Protein AF-A0A060YX80-F1 (afdb_monomer)

Solvent-accessible surface area (backbone atoms only — not comparable to full-atom values): 5925 Å² total; per-residue (Å²): 104,48,78,56,80,53,52,68,58,25,61,68,30,73,53,66,63,53,61,76,79,24,61,70,70,39,85,64,80,83,76,53,97,92,58,60,67,60,61,53,44,52,53,50,57,49,49,47,47,74,74,65,50,50,71,67,56,51,53,47,50,50,36,52,54,28,51,56,42,53,58,50,59,68,47,69,38,73,39,92,96,51,98,48,74,40,72,61,70,56,98,84,67,70,82,127

Mean predicted aligned error: 4.7 Å

Structure (mmCIF, N/CA/C/O backbone):
data_AF-A0A060YX80-F1
#
_entry.id   AF-A0A060YX80-F1
#
loop_
_atom_site.group_PDB
_atom_site.id
_atom_site.type_symbol
_atom_site.label_atom_id
_atom_site.label_alt_id
_atom_site.label_comp_id
_atom_site.label_asym_id
_atom_site.label_entity_id
_atom_site.label_seq_id
_atom_site.pdbx_PDB_ins_code
_atom_site.Cartn_x
_atom_site.Cartn_y
_atom_site.Cartn_z
_atom_site.occupancy
_atom_site.B_iso_or_equiv
_atom_site.auth_seq_id
_atom_site.auth_comp_id
_atom_site.auth_asym_id
_atom_site.auth_atom_id
_atom_site.pdbx_PDB_model_num
ATOM 1 N N . MET A 1 1 ? 4.020 3.191 -4.228 1.00 93.50 1 MET A N 1
ATOM 2 C CA . MET A 1 1 ? 2.691 2.525 -4.233 1.00 93.50 1 MET A CA 1
ATOM 3 C C . MET A 1 1 ? 1.539 3.526 -4.224 1.00 93.50 1 MET A C 1
ATOM 5 O O . MET A 1 1 ? 0.719 3.457 -5.123 1.00 93.50 1 MET A O 1
ATOM 9 N N . MET A 1 2 ? 1.473 4.473 -3.277 1.00 95.25 2 MET A N 1
ATOM 10 C CA . MET A 1 2 ? 0.365 5.449 -3.169 1.00 95.25 2 MET A CA 1
ATOM 11 C C . MET A 1 2 ? 0.406 6.594 -4.197 1.00 95.25 2 MET A C 1
ATOM 13 O O . MET A 1 2 ? -0.415 7.498 -4.148 1.00 95.25 2 MET A O 1
ATOM 17 N N . THR A 1 3 ? 1.350 6.588 -5.138 1.00 94.50 3 THR A N 1
ATOM 18 C CA . THR A 1 3 ? 1.520 7.694 -6.090 1.00 94.50 3 THR A CA 1
ATOM 19 C C . THR A 1 3 ? 0.441 7.747 -7.174 1.00 94.50 3 THR A C 1
ATOM 21 O O . THR A 1 3 ? 0.311 8.754 -7.862 1.00 94.50 3 THR A O 1
ATOM 24 N N . GLY A 1 4 ? -0.312 6.657 -7.364 1.00 94.69 4 GLY A N 1
ATOM 25 C CA . GLY A 1 4 ? -1.287 6.518 -8.451 1.00 94.69 4 GLY A CA 1
ATOM 26 C C . GLY A 1 4 ? -0.671 6.257 -9.832 1.00 94.69 4 GLY A C 1
ATOM 27 O O . GLY A 1 4 ? -1.414 6.074 -10.789 1.00 94.69 4 GLY A O 1
ATOM 28 N N . HIS A 1 5 ? 0.661 6.201 -9.944 1.00 97.06 5 HIS A N 1
ATOM 29 C CA . HIS A 1 5 ? 1.381 5.994 -11.212 1.00 97.06 5 HIS A CA 1
ATOM 30 C C . HIS A 1 5 ? 1.153 4.616 -11.839 1.00 97.06 5 HIS A C 1
ATOM 32 O O . HIS A 1 5 ? 1.062 4.497 -13.056 1.00 97.06 5 HIS A O 1
ATOM 38 N N . LYS A 1 6 ? 0.992 3.594 -10.993 1.00 96.69 6 LYS A N 1
ATOM 39 C CA . LYS A 1 6 ? 0.540 2.246 -11.360 1.00 96.69 6 LYS A CA 1
ATOM 40 C C . LYS A 1 6 ? -0.821 1.983 -10.697 1.00 96.69 6 LYS A C 1
ATOM 42 O O . LYS A 1 6 ? -0.847 1.463 -9.574 1.00 96.69 6 LYS A O 1
ATOM 47 N N . PRO A 1 7 ? -1.947 2.414 -11.306 1.00 96.94 7 PRO A N 1
ATOM 48 C CA . PRO A 1 7 ? -3.280 2.309 -10.705 1.00 96.94 7 PRO A CA 1
ATOM 49 C C . PRO A 1 7 ? -3.658 0.881 -10.302 1.00 96.94 7 PRO A C 1
ATOM 51 O O . PRO A 1 7 ? -4.319 0.677 -9.289 1.00 96.94 7 PRO A O 1
ATOM 54 N N . GLU A 1 8 ? -3.179 -0.113 -11.043 1.00 96.31 8 GLU A N 1
ATOM 55 C CA . GLU A 1 8 ? -3.402 -1.529 -10.773 1.00 96.31 8 GLU A CA 1
ATOM 56 C C . GLU A 1 8 ? -2.831 -1.973 -9.419 1.00 96.31 8 GLU A C 1
ATOM 58 O O . GLU A 1 8 ? -3.409 -2.836 -8.767 1.00 96.31 8 GLU A O 1
ATOM 63 N N . ILE A 1 9 ? -1.733 -1.365 -8.949 1.00 97.12 9 ILE A N 1
ATOM 64 C CA . ILE A 1 9 ? -1.161 -1.657 -7.625 1.00 97.12 9 ILE A CA 1
ATOM 65 C C . ILE A 1 9 ? -2.024 -1.042 -6.522 1.00 97.12 9 ILE A C 1
ATOM 67 O O . ILE A 1 9 ? -2.211 -1.656 -5.471 1.00 97.12 9 ILE A O 1
ATOM 71 N N . VAL A 1 10 ? -2.550 0.163 -6.760 1.00 97.12 10 VAL A N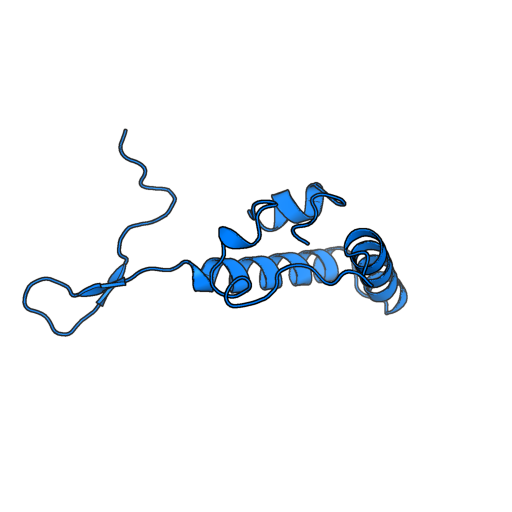 1
ATOM 72 C CA . VAL A 1 10 ? -3.451 0.859 -5.831 1.00 97.12 10 VAL A CA 1
ATOM 73 C C . VAL A 1 10 ? -4.732 0.044 -5.643 1.00 97.12 10 VAL A C 1
ATOM 75 O O . VAL A 1 10 ? -5.120 -0.232 -4.508 1.00 97.12 10 VAL A O 1
ATOM 78 N N . GLU A 1 11 ? -5.325 -0.421 -6.746 1.00 96.50 11 GLU A N 1
ATOM 79 C CA . GLU A 1 11 ? -6.512 -1.281 -6.740 1.00 96.50 11 GLU A CA 1
ATOM 80 C C . GLU A 1 11 ? -6.234 -2.637 -6.076 1.00 96.50 11 GLU A C 1
ATOM 82 O O . GLU A 1 11 ? -6.974 -3.055 -5.188 1.00 96.50 11 GLU A O 1
ATOM 87 N N . LEU A 1 12 ? -5.130 -3.304 -6.432 1.00 96.94 12 LEU A N 1
ATOM 88 C CA . LEU A 1 12 ? -4.749 -4.600 -5.863 1.00 96.94 12 LEU A CA 1
ATOM 89 C C . LEU A 1 12 ? -4.576 -4.559 -4.339 1.00 96.94 12 LEU A C 1
ATOM 91 O O . LEU A 1 12 ? -4.918 -5.522 -3.651 1.00 96.94 12 LEU A O 1
ATOM 95 N N . ALA A 1 13 ? -3.993 -3.474 -3.827 1.00 96.50 13 ALA A N 1
ATOM 96 C CA . ALA A 1 13 ? -3.713 -3.285 -2.408 1.00 96.50 13 ALA A CA 1
ATOM 97 C C . ALA A 1 13 ? -4.887 -2.655 -1.637 1.00 96.50 13 ALA A C 1
ATOM 99 O O . ALA A 1 13 ? -4.800 -2.527 -0.415 1.00 96.50 13 ALA A O 1
ATOM 100 N N . LEU A 1 14 ? -5.973 -2.274 -2.325 1.00 96.25 14 LEU A N 1
ATOM 101 C CA . LEU A 1 14 ? -7.132 -1.579 -1.756 1.00 96.25 14 LEU A CA 1
ATOM 102 C C . LEU A 1 14 ? -6.744 -0.299 -0.996 1.00 96.25 14 LEU A C 1
ATOM 104 O O . LEU A 1 14 ? -7.328 0.011 0.037 1.00 96.25 14 LEU A O 1
ATOM 108 N N . ILE A 1 15 ? -5.722 0.417 -1.465 1.00 96.00 15 ILE A N 1
ATOM 109 C CA . ILE A 1 15 ? -5.245 1.658 -0.835 1.00 96.00 15 ILE A CA 1
ATOM 110 C C . ILE A 1 15 ? -5.767 2.886 -1.586 1.00 96.00 15 ILE A C 1
ATOM 112 O O . ILE A 1 15 ? -6.179 2.796 -2.740 1.00 96.00 15 ILE A O 1
ATOM 116 N N . THR A 1 16 ? -5.721 4.053 -0.948 1.00 96.50 16 THR A N 1
ATOM 117 C CA . THR A 1 16 ? -5.931 5.342 -1.621 1.00 96.50 16 THR A CA 1
ATOM 118 C C . THR A 1 16 ? -4.589 5.918 -2.087 1.00 96.50 16 THR A C 1
ATOM 120 O O . THR A 1 16 ? -3.515 5.399 -1.770 1.00 96.50 16 THR A O 1
ATOM 123 N N . THR A 1 17 ? -4.632 7.016 -2.843 1.00 96.31 17 THR A N 1
ATOM 124 C CA . THR A 1 17 ? -3.427 7.766 -3.230 1.00 96.31 17 THR A CA 1
ATOM 125 C C . THR A 1 17 ? -3.043 8.852 -2.223 1.00 96.31 17 THR A C 1
ATOM 127 O O . THR A 1 17 ? -2.084 9.587 -2.446 1.00 96.31 17 THR A O 1
ATOM 130 N N . ASN A 1 18 ? -3.794 8.999 -1.127 1.00 95.88 18 ASN A N 1
ATOM 131 C CA . ASN A 1 18 ? -3.485 9.961 -0.079 1.00 95.88 18 ASN A CA 1
ATOM 132 C C . ASN A 1 18 ? -2.794 9.244 1.094 1.00 95.88 18 ASN A C 1
ATOM 134 O O . ASN A 1 18 ? -3.460 8.536 1.848 1.00 95.88 18 ASN A O 1
ATOM 138 N N . PRO A 1 19 ? -1.482 9.445 1.315 1.00 94.44 19 PRO A N 1
ATOM 139 C CA . PRO A 1 19 ? -0.767 8.757 2.388 1.00 94.44 19 PRO A CA 1
ATOM 140 C C . PRO A 1 19 ? -1.287 9.106 3.788 1.00 94.44 19 PRO A C 1
ATOM 142 O O . PRO A 1 19 ? -1.113 8.310 4.704 1.00 94.44 19 PRO A O 1
ATOM 145 N N . TYR A 1 20 ? -1.954 10.253 3.969 1.00 95.38 20 TYR A N 1
ATOM 146 C CA . TYR A 1 20 ? -2.556 10.634 5.253 1.00 95.38 20 TYR A CA 1
ATOM 147 C C . TYR A 1 20 ? -3.767 9.789 5.659 1.00 95.38 20 TYR A C 1
ATOM 149 O O . TYR A 1 20 ? -4.156 9.830 6.825 1.00 95.38 20 TYR A O 1
ATOM 157 N N . ASP A 1 21 ? -4.328 8.998 4.744 1.00 95.25 21 ASP A N 1
ATOM 158 C CA . ASP A 1 21 ? -5.381 8.034 5.074 1.00 95.25 21 ASP A CA 1
ATOM 159 C C . ASP A 1 21 ? -4.824 6.833 5.868 1.00 95.25 21 ASP A C 1
ATOM 161 O O . ASP A 1 21 ? -5.591 6.016 6.379 1.00 95.25 21 ASP A O 1
ATOM 165 N N . PHE A 1 22 ? -3.493 6.738 6.007 1.00 95.88 22 PHE A N 1
ATOM 166 C CA . PHE A 1 22 ? -2.791 5.616 6.622 1.00 95.88 22 PHE A CA 1
ATOM 167 C C . PHE A 1 22 ? -1.762 6.077 7.676 1.00 95.88 22 PHE A C 1
ATOM 169 O O . PHE A 1 22 ? -0.601 6.357 7.349 1.00 95.88 22 PHE A O 1
ATOM 176 N N . PRO A 1 23 ? -2.117 6.100 8.978 1.00 94.00 23 PRO A N 1
ATOM 177 C CA . PRO A 1 23 ? -1.264 6.623 10.047 1.00 94.00 23 PRO A CA 1
ATOM 178 C C . PRO A 1 23 ? 0.088 5.921 10.198 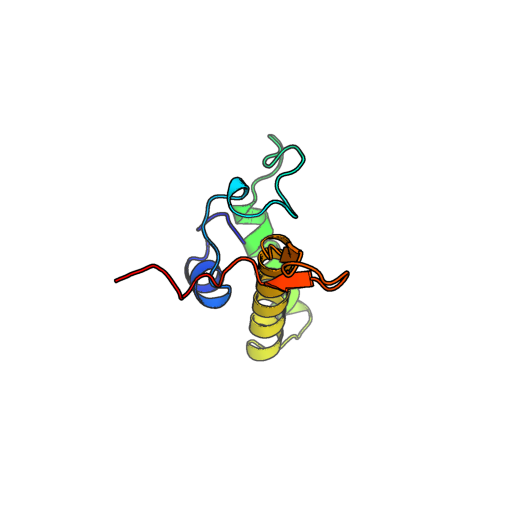1.00 94.00 23 PRO A C 1
ATOM 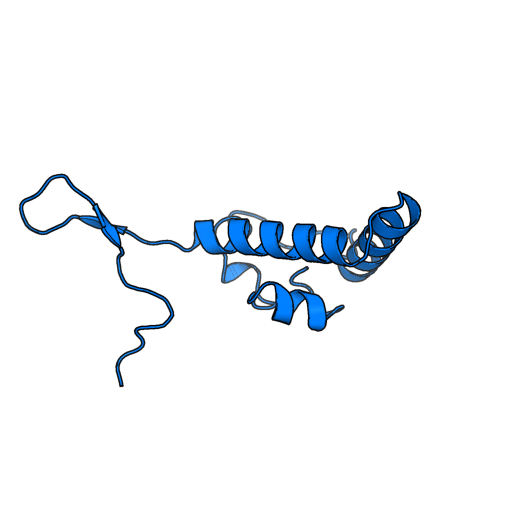180 O O . PRO A 1 23 ? 1.029 6.506 10.738 1.00 94.00 23 PRO A O 1
ATOM 183 N N . MET A 1 24 ? 0.222 4.675 9.734 1.00 93.94 24 MET A N 1
ATOM 184 C CA . MET A 1 24 ? 1.490 3.944 9.806 1.00 93.94 24 MET A CA 1
ATOM 185 C C . MET A 1 24 ? 2.602 4.610 8.982 1.00 93.94 24 MET A C 1
ATOM 187 O O . MET A 1 24 ? 3.766 4.538 9.369 1.00 93.94 24 MET A O 1
ATOM 191 N N . CYS A 1 25 ? 2.258 5.288 7.882 1.00 93.00 25 CYS A N 1
ATOM 192 C CA . CYS A 1 25 ? 3.218 5.937 6.984 1.00 93.00 25 CYS A CA 1
ATOM 193 C C . CYS A 1 25 ? 3.131 7.471 6.966 1.00 93.00 25 CYS A C 1
ATOM 195 O O . CYS A 1 25 ? 3.894 8.108 6.245 1.00 93.00 25 CYS A O 1
ATOM 197 N N . SER A 1 26 ? 2.249 8.085 7.762 1.00 95.75 26 SER A N 1
ATOM 198 C CA . SER A 1 26 ? 1.971 9.529 7.693 1.00 95.75 26 SER A CA 1
ATOM 199 C C . SER A 1 26 ? 2.308 10.318 8.964 1.00 95.75 26 SER A C 1
ATOM 201 O O . SER A 1 26 ? 1.845 11.444 9.134 1.00 95.75 26 SER A O 1
ATOM 203 N N . GLN A 1 27 ? 3.099 9.750 9.878 1.00 94.81 27 GLN A N 1
ATOM 204 C CA . GLN A 1 27 ? 3.516 10.431 11.118 1.00 94.81 27 GLN A CA 1
ATOM 205 C C . GLN A 1 27 ? 4.574 11.526 10.895 1.00 94.81 27 GLN A C 1
ATOM 207 O O . GLN A 1 27 ? 4.864 12.299 11.806 1.00 94.81 27 GLN A O 1
ATOM 212 N N . GLY A 1 28 ? 5.161 11.591 9.698 1.00 93.44 28 GLY A N 1
ATOM 213 C CA . GLY A 1 28 ? 6.223 12.528 9.345 1.00 93.44 28 GLY A CA 1
ATOM 214 C C . GLY A 1 28 ? 6.023 13.162 7.970 1.00 93.44 28 GLY A C 1
ATOM 215 O O . GLY A 1 28 ? 4.900 13.414 7.537 1.00 93.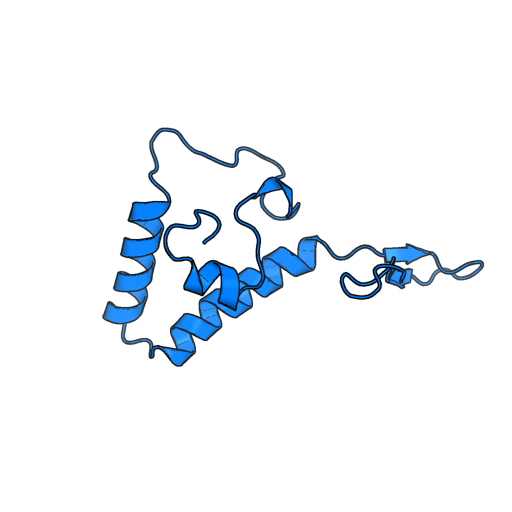44 28 GLY A O 1
ATOM 216 N N . GLN A 1 29 ? 7.135 13.443 7.290 1.00 94.00 29 GLN A N 1
ATOM 217 C CA . GLN A 1 29 ? 7.112 13.957 5.920 1.00 94.00 29 GLN A CA 1
ATOM 218 C C . GLN A 1 29 ? 6.720 12.843 4.947 1.00 94.00 29 GLN A C 1
ATOM 220 O O . GLN A 1 29 ? 7.302 11.762 4.985 1.00 94.00 29 GLN A O 1
ATOM 225 N N . ILE A 1 30 ? 5.754 13.127 4.075 1.00 94.31 30 ILE A N 1
ATOM 226 C CA . ILE A 1 30 ? 5.231 12.173 3.082 1.00 94.31 30 ILE A CA 1
ATOM 227 C C . ILE A 1 30 ? 5.884 12.308 1.701 1.00 94.31 30 ILE A C 1
ATOM 229 O O . ILE A 1 30 ? 5.615 11.502 0.820 1.00 94.31 30 ILE A O 1
ATOM 233 N N . ALA A 1 31 ? 6.697 13.344 1.498 1.00 94.19 31 ALA A N 1
ATOM 234 C CA . ALA A 1 31 ? 7.382 13.620 0.244 1.00 94.19 31 ALA A CA 1
ATOM 235 C C . ALA A 1 31 ? 8.759 14.226 0.528 1.00 94.19 31 ALA A C 1
ATOM 237 O O . ALA A 1 31 ? 8.942 14.969 1.498 1.00 94.19 31 ALA A O 1
ATOM 238 N N . VAL A 1 32 ? 9.722 13.934 -0.342 1.00 95.50 32 VAL A N 1
ATOM 239 C CA . VAL A 1 32 ? 11.090 14.453 -0.266 1.00 95.50 32 VAL A CA 1
ATOM 240 C C . VAL A 1 32 ? 11.421 15.107 -1.601 1.00 95.50 32 VAL A C 1
ATOM 242 O O . VAL A 1 32 ? 11.345 14.464 -2.638 1.00 95.50 32 VAL A O 1
ATOM 245 N N . ALA A 1 33 ? 11.813 16.385 -1.589 1.00 95.31 33 ALA A N 1
ATOM 246 C CA . ALA A 1 33 ? 11.962 17.186 -2.811 1.00 95.31 33 ALA A CA 1
ATOM 247 C C . ALA A 1 33 ? 12.965 16.624 -3.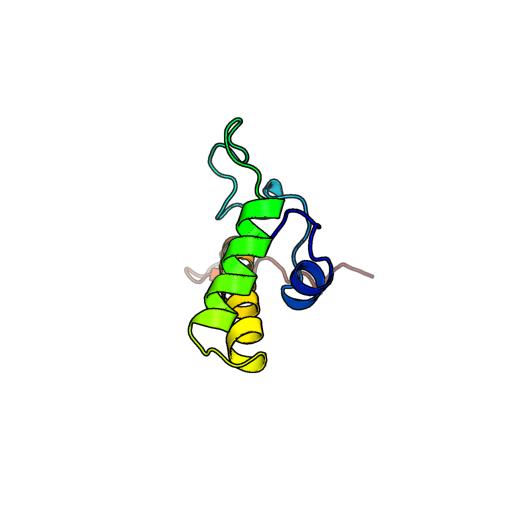840 1.00 95.31 33 ALA A C 1
ATOM 249 O O . ALA A 1 33 ? 12.879 16.952 -5.018 1.00 95.31 33 ALA A O 1
ATOM 250 N N . SER A 1 34 ? 13.927 15.810 -3.400 1.00 96.56 34 SER A N 1
ATOM 251 C CA . S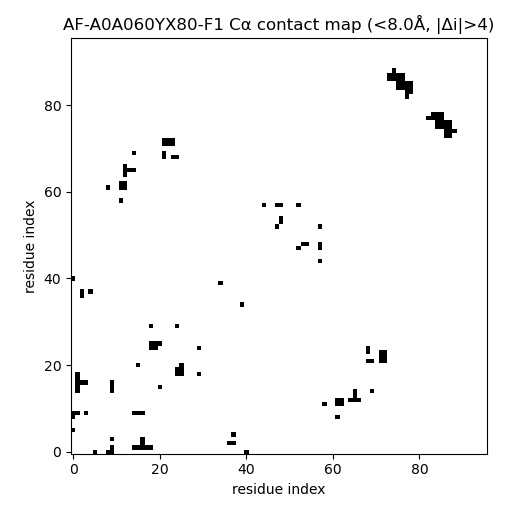ER A 1 34 ? 14.940 15.189 -4.258 1.00 96.56 34 SER A CA 1
ATOM 252 C C . SER A 1 34 ? 14.560 13.797 -4.773 1.00 96.56 34 SER A C 1
ATOM 254 O O . SER A 1 34 ? 15.410 13.153 -5.379 1.00 96.56 34 SER A O 1
ATOM 256 N N . ILE A 1 35 ? 13.350 13.305 -4.490 1.00 97.00 35 ILE A N 1
ATOM 257 C CA . ILE A 1 35 ? 12.910 11.944 -4.824 1.00 97.00 35 ILE A CA 1
ATOM 258 C C . ILE A 1 35 ? 11.652 12.018 -5.692 1.00 97.00 35 ILE A C 1
ATOM 260 O O . ILE A 1 35 ? 10.709 12.740 -5.368 1.00 97.00 35 ILE A O 1
ATOM 264 N N . ASN A 1 36 ? 11.638 11.259 -6.789 1.00 97.81 36 ASN A N 1
ATOM 265 C CA . ASN A 1 36 ? 10.455 11.056 -7.619 1.00 97.81 36 ASN A CA 1
ATOM 266 C C . 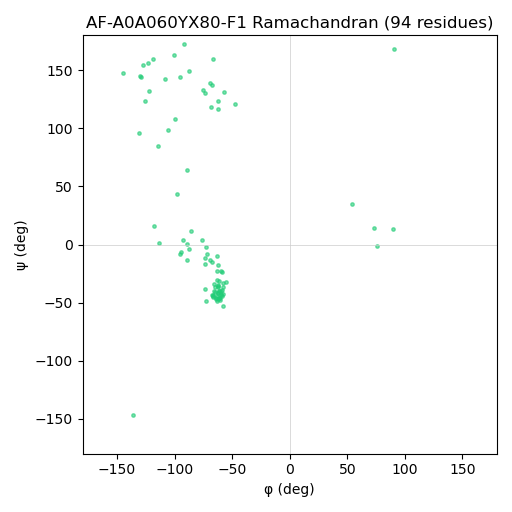ASN A 1 36 ? 9.891 9.650 -7.373 1.00 97.81 36 ASN A C 1
ATOM 268 O O . ASN A 1 36 ? 10.348 8.679 -7.971 1.00 97.81 36 ASN A O 1
ATOM 272 N N . ASP A 1 37 ? 8.867 9.542 -6.525 1.00 97.44 37 ASP A N 1
ATOM 273 C CA . ASP A 1 37 ? 8.290 8.247 -6.133 1.00 97.44 37 ASP A CA 1
ATOM 274 C C . ASP A 1 37 ? 7.682 7.447 -7.304 1.00 97.44 37 ASP A C 1
ATOM 276 O O . ASP A 1 37 ? 7.472 6.239 -7.177 1.00 97.44 37 ASP A O 1
ATOM 280 N N . ASN A 1 38 ? 7.391 8.086 -8.444 1.00 97.56 38 ASN A N 1
ATOM 281 C CA . ASN A 1 38 ? 6.928 7.385 -9.646 1.00 97.56 38 ASN A CA 1
ATOM 282 C C . ASN A 1 38 ? 8.069 6.610 -10.306 1.00 97.56 38 ASN A C 1
ATOM 284 O O . ASN A 1 38 ? 7.918 5.423 -10.589 1.00 97.56 38 ASN A O 1
ATOM 288 N N . GLU A 1 39 ? 9.212 7.270 -10.499 1.00 98.06 39 GLU A N 1
ATOM 289 C CA . GLU A 1 39 ? 10.413 6.653 -11.072 1.00 98.06 39 GLU A CA 1
ATOM 290 C C . GLU A 1 39 ? 10.958 5.559 -10.150 1.00 98.06 39 GLU A C 1
ATOM 292 O O . GLU A 1 39 ? 11.307 4.477 -10.615 1.00 98.06 39 GLU A O 1
ATOM 297 N N . GLU A 1 40 ? 10.953 5.795 -8.836 1.00 98.25 40 GLU A N 1
ATOM 298 C CA . GLU A 1 40 ? 11.374 4.795 -7.849 1.00 98.25 40 GLU A CA 1
ATOM 299 C C . GLU A 1 40 ? 10.448 3.567 -7.835 1.00 98.25 40 GLU A C 1
ATOM 301 O O . GLU A 1 40 ? 10.910 2.432 -7.676 1.00 98.25 40 GLU A O 1
ATOM 306 N N . LEU A 1 41 ? 9.136 3.759 -8.035 1.00 97.69 41 LEU A N 1
ATOM 307 C CA . LEU A 1 41 ? 8.187 2.648 -8.135 1.00 97.69 41 LEU A CA 1
ATOM 308 C C . LEU A 1 41 ? 8.434 1.799 -9.387 1.00 97.69 41 LEU A C 1
ATOM 310 O O . LEU A 1 41 ? 8.407 0.573 -9.284 1.00 97.69 41 LEU A O 1
ATOM 314 N N . ASP A 1 42 ? 8.682 2.427 -10.538 1.00 98.12 42 ASP A N 1
ATOM 315 C CA . ASP A 1 42 ? 9.035 1.721 -11.775 1.00 98.12 42 ASP A CA 1
ATOM 316 C C . ASP A 1 42 ? 10.356 0.960 -11.621 1.00 98.12 42 ASP A C 1
ATOM 318 O O . ASP A 1 42 ? 10.410 -0.241 -11.881 1.00 98.12 42 ASP A O 1
ATOM 322 N N . ALA A 1 43 ? 11.394 1.619 -11.099 1.00 98.31 43 ALA A N 1
ATOM 323 C CA . ALA A 1 43 ? 12.695 0.997 -10.874 1.00 98.31 43 ALA A CA 1
ATOM 324 C C . ALA A 1 43 ? 12.604 -0.209 -9.925 1.00 98.31 43 ALA A C 1
ATOM 326 O O . ALA A 1 43 ? 13.243 -1.237 -10.154 1.00 98.31 43 ALA A O 1
ATOM 327 N N . THR A 1 44 ? 11.783 -0.112 -8.875 1.00 98.06 44 THR A N 1
ATOM 328 C CA . THR A 1 44 ? 11.554 -1.213 -7.929 1.00 98.06 44 THR A CA 1
ATOM 329 C C . THR A 1 44 ? 10.802 -2.379 -8.583 1.00 98.06 44 THR A C 1
ATOM 331 O O . THR A 1 44 ? 11.174 -3.535 -8.384 1.00 98.06 44 THR A O 1
ATOM 334 N N . ASP A 1 45 ? 9.760 -2.097 -9.370 1.00 97.50 45 ASP A N 1
ATOM 335 C CA . ASP A 1 45 ? 8.965 -3.102 -10.095 1.00 97.50 45 ASP A CA 1
ATOM 336 C C . ASP A 1 45 ? 9.818 -3.880 -11.118 1.00 97.50 45 ASP A C 1
ATOM 338 O O . ASP A 1 45 ? 9.753 -5.117 -11.208 1.00 97.50 45 ASP A O 1
ATOM 342 N N . ASP A 1 46 ? 10.691 -3.161 -11.827 1.00 98.12 46 ASP A N 1
ATOM 343 C CA . ASP A 1 46 ? 11.667 -3.732 -12.753 1.00 98.12 46 ASP A CA 1
ATOM 344 C C . ASP A 1 46 ? 12.719 -4.560 -12.012 1.00 98.12 46 ASP A C 1
ATOM 346 O O . ASP A 1 46 ? 13.005 -5.693 -12.405 1.00 98.12 46 ASP A O 1
ATOM 350 N N . ALA A 1 47 ? 13.260 -4.050 -10.901 1.00 98.62 47 ALA A N 1
ATOM 351 C CA . ALA A 1 47 ? 14.254 -4.760 -10.102 1.00 98.62 47 ALA A CA 1
ATOM 352 C C . ALA A 1 47 ? 13.725 -6.102 -9.574 1.00 98.62 47 ALA A C 1
ATOM 354 O O . ALA A 1 47 ? 14.426 -7.110 -9.668 1.00 98.62 47 ALA A O 1
ATOM 355 N N . ILE A 1 48 ? 12.482 -6.149 -9.079 1.00 98.12 48 ILE A N 1
ATOM 356 C CA . ILE A 1 48 ? 11.839 -7.399 -8.636 1.00 98.12 48 ILE A CA 1
ATOM 357 C C . ILE A 1 48 ? 11.789 -8.412 -9.790 1.00 98.12 48 ILE A C 1
ATOM 359 O O . ILE A 1 48 ? 12.117 -9.586 -9.610 1.00 98.12 48 ILE A O 1
ATOM 363 N N . THR A 1 49 ? 11.443 -7.948 -10.991 1.00 97.25 49 THR A N 1
ATOM 364 C CA . THR A 1 49 ? 11.372 -8.790 -12.193 1.00 97.25 49 THR A CA 1
ATOM 365 C C . THR A 1 49 ? 12.761 -9.294 -12.615 1.00 97.25 49 THR A C 1
ATOM 367 O O . THR A 1 49 ? 12.932 -10.480 -12.894 1.00 97.25 49 THR A O 1
ATOM 370 N N . ILE A 1 50 ? 13.779 -8.426 -12.605 1.00 98.50 50 ILE A N 1
ATOM 371 C CA . ILE A 1 50 ? 15.176 -8.767 -12.936 1.00 98.50 50 ILE A CA 1
ATOM 372 C C . ILE A 1 50 ? 15.749 -9.805 -11.964 1.00 98.50 50 ILE A C 1
ATOM 374 O O . ILE A 1 50 ? 16.502 -10.688 -12.376 1.00 98.50 50 ILE A O 1
ATOM 378 N N . LEU A 1 51 ? 15.378 -9.729 -10.683 1.00 98.31 51 LEU A N 1
ATOM 379 C CA . LEU A 1 51 ? 15.791 -10.688 -9.655 1.00 98.31 51 LEU A CA 1
ATOM 380 C C . LEU A 1 51 ? 15.102 -12.059 -9.779 1.00 98.31 51 LEU A C 1
ATOM 382 O O . LEU A 1 51 ? 15.429 -12.969 -9.019 1.00 98.31 51 LEU A O 1
ATOM 386 N N . GLY A 1 52 ? 14.197 -12.234 -10.747 1.00 98.19 52 GLY A N 1
ATOM 387 C CA . GLY A 1 52 ? 13.607 -13.526 -11.094 1.00 98.19 52 GLY A CA 1
ATOM 388 C C . GLY A 1 52 ? 12.336 -13.878 -10.325 1.00 98.19 52 GLY A C 1
ATOM 389 O O . GLY A 1 52 ? 11.904 -15.027 -10.389 1.00 98.19 52 GLY A O 1
ATOM 390 N N . PHE A 1 53 ? 11.726 -12.917 -9.626 1.00 98.50 53 PHE A N 1
ATOM 391 C CA . PHE A 1 53 ? 10.419 -13.125 -9.010 1.00 98.50 53 PHE A CA 1
ATOM 392 C C . PHE A 1 53 ? 9.355 -13.272 -10.096 1.00 98.50 53 PHE A C 1
ATOM 394 O O . PHE A 1 53 ? 9.312 -12.521 -11.074 1.00 98.50 53 PHE A O 1
ATOM 401 N N . THR A 1 54 ? 8.463 -14.235 -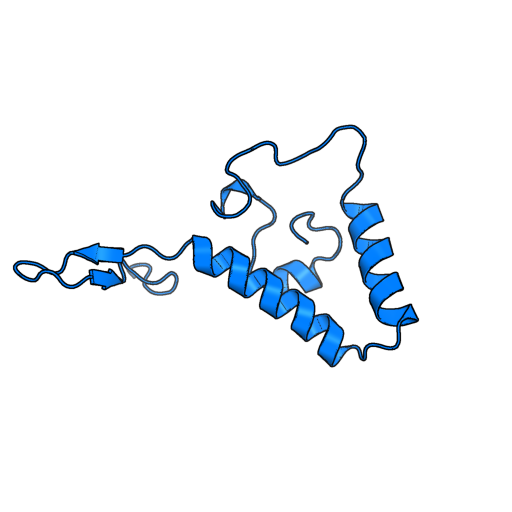9.907 1.00 98.50 54 THR A N 1
ATOM 402 C CA . THR A 1 54 ? 7.280 -14.381 -10.748 1.00 98.50 54 THR A CA 1
ATOM 403 C C . THR A 1 54 ? 6.327 -13.204 -10.543 1.00 98.50 54 THR A C 1
ATOM 405 O O . THR A 1 54 ? 6.332 -12.528 -9.510 1.00 98.50 54 THR A O 1
ATOM 408 N N . ASN A 1 55 ? 5.438 -12.980 -11.513 1.00 97.00 55 ASN A N 1
ATOM 409 C CA . ASN A 1 55 ? 4.400 -11.962 -11.362 1.00 97.00 55 ASN A CA 1
ATOM 410 C C . ASN A 1 55 ? 3.514 -12.226 -10.135 1.00 97.00 55 ASN A C 1
ATOM 412 O O . ASN A 1 55 ? 3.133 -11.278 -9.461 1.00 97.00 55 ASN A O 1
ATOM 416 N N . GLU A 1 56 ? 3.212 -13.484 -9.806 1.00 97.88 56 GLU A N 1
ATOM 417 C CA . GLU A 1 56 ? 2.405 -13.813 -8.626 1.00 97.88 56 GLU A CA 1
ATOM 418 C C . GLU A 1 56 ? 3.100 -13.406 -7.322 1.00 97.88 56 GLU A C 1
ATOM 420 O O . GLU A 1 56 ? 2.484 -12.753 -6.480 1.00 97.88 56 GLU A O 1
ATOM 425 N N . GLU A 1 57 ? 4.390 -13.715 -7.177 1.00 98.50 57 GLU A N 1
ATOM 426 C CA . GLU A 1 57 ? 5.174 -13.314 -6.004 1.00 98.50 57 GLU A CA 1
ATOM 427 C C . GLU A 1 57 ? 5.267 -11.791 -5.892 1.00 98.50 57 GLU A C 1
ATOM 429 O O . GLU A 1 57 ? 5.079 -11.238 -4.808 1.00 98.50 57 GLU A O 1
ATOM 434 N N . LYS A 1 58 ? 5.473 -11.098 -7.017 1.00 98.06 58 LYS A N 1
ATOM 435 C CA . LYS A 1 58 ? 5.504 -9.633 -7.067 1.00 98.06 58 LYS A CA 1
ATOM 436 C C . LYS A 1 58 ? 4.179 -9.008 -6.626 1.00 98.06 58 LYS A C 1
ATOM 438 O O . LYS A 1 58 ? 4.162 -8.109 -5.787 1.00 98.06 58 LYS A O 1
ATOM 443 N N . LEU A 1 59 ? 3.053 -9.519 -7.127 1.00 97.56 59 LEU A N 1
ATOM 444 C CA . LEU A 1 59 ? 1.725 -9.102 -6.669 1.00 97.56 59 LEU A CA 1
ATOM 445 C C . LEU A 1 59 ? 1.517 -9.434 -5.182 1.00 97.56 59 LEU A C 1
ATOM 447 O O . LEU A 1 59 ? 0.894 -8.656 -4.462 1.00 97.56 59 LEU A O 1
ATOM 451 N N . GLY A 1 60 ? 2.059 -10.557 -4.705 1.00 98.25 60 GLY A N 1
ATOM 452 C CA . GLY A 1 60 ? 2.075 -10.935 -3.292 1.00 98.25 60 GLY A CA 1
ATOM 453 C C . GLY A 1 60 ? 2.806 -9.921 -2.409 1.00 98.25 60 GLY A C 1
ATOM 454 O O . GLY A 1 60 ? 2.283 -9.551 -1.358 1.00 98.25 60 GLY A O 1
ATOM 455 N N . ILE A 1 61 ? 3.959 -9.412 -2.856 1.00 98.25 61 ILE A N 1
ATOM 456 C CA . ILE A 1 61 ? 4.708 -8.349 -2.168 1.00 98.25 61 ILE A CA 1
ATOM 457 C C . ILE A 1 61 ? 3.827 -7.106 -2.015 1.00 98.25 61 ILE A C 1
ATOM 459 O O . ILE A 1 61 ? 3.619 -6.644 -0.895 1.00 98.25 61 ILE A O 1
ATOM 463 N N . TYR A 1 62 ? 3.235 -6.614 -3.108 1.00 98.12 62 TYR A N 1
ATOM 464 C CA . TYR A 1 62 ? 2.372 -5.431 -3.055 1.00 98.12 62 TYR A CA 1
ATOM 465 C C . TYR A 1 62 ? 1.144 -5.627 -2.157 1.00 98.12 62 TYR A C 1
ATOM 467 O O . TYR A 1 62 ? 0.805 -4.733 -1.381 1.00 98.12 62 TYR A O 1
ATOM 475 N N . LYS A 1 63 ? 0.509 -6.806 -2.190 1.00 97.88 63 LYS A N 1
ATOM 476 C CA . LYS A 1 63 ? -0.608 -7.134 -1.288 1.00 97.88 63 LYS A CA 1
ATOM 477 C C . LYS A 1 63 ? -0.190 -7.107 0.178 1.00 97.88 63 LYS A C 1
ATOM 479 O O . LYS A 1 63 ? -0.902 -6.531 0.994 1.00 97.88 63 LYS A O 1
ATOM 484 N N . LEU A 1 64 ? 0.948 -7.712 0.520 1.00 98.12 64 LEU A N 1
ATOM 485 C CA . LEU A 1 64 ? 1.444 -7.729 1.898 1.00 98.12 64 LEU A CA 1
ATOM 486 C C . LEU A 1 64 ? 1.815 -6.326 2.380 1.00 98.12 64 LEU A C 1
ATOM 488 O O . LEU A 1 64 ? 1.481 -5.969 3.507 1.00 98.12 64 LEU A O 1
ATOM 492 N N . THR A 1 65 ? 2.436 -5.505 1.531 1.00 97.19 65 THR A N 1
ATOM 493 C CA . THR A 1 65 ? 2.697 -4.099 1.860 1.00 97.19 65 THR A CA 1
ATOM 494 C C . THR A 1 65 ? 1.394 -3.337 2.109 1.00 97.19 65 THR A C 1
ATOM 496 O O . THR A 1 65 ? 1.285 -2.654 3.124 1.00 97.19 65 THR A O 1
ATOM 499 N N . GLY A 1 66 ? 0.379 -3.503 1.253 1.00 96.88 66 GLY A N 1
ATOM 500 C CA . GLY A 1 66 ? -0.954 -2.927 1.465 1.00 96.88 66 GLY A CA 1
ATOM 501 C C . GLY A 1 66 ? -1.608 -3.393 2.769 1.00 96.88 66 GLY A C 1
ATOM 502 O O . GLY A 1 66 ? -2.116 -2.579 3.534 1.00 96.88 66 GLY A O 1
ATOM 503 N N . ALA A 1 67 ? -1.527 -4.688 3.079 1.00 96.88 67 ALA A N 1
ATOM 504 C CA . ALA A 1 67 ? -2.064 -5.251 4.317 1.00 96.88 67 ALA A CA 1
ATOM 505 C C . ALA A 1 67 ? -1.406 -4.656 5.573 1.00 96.88 67 ALA A C 1
ATOM 507 O O . ALA A 1 67 ? -2.097 -4.376 6.550 1.00 96.88 67 ALA A O 1
ATOM 508 N N . VAL A 1 68 ? -0.088 -4.428 5.549 1.00 96.25 68 VAL A N 1
ATOM 509 C CA . VAL A 1 68 ? 0.637 -3.767 6.648 1.00 96.25 68 VAL A CA 1
ATOM 510 C C . VAL A 1 68 ? 0.150 -2.331 6.836 1.00 96.25 68 VAL A C 1
ATOM 512 O O . VAL A 1 68 ? -0.121 -1.919 7.960 1.00 96.25 68 VAL A O 1
ATOM 515 N N . VAL A 1 69 ? -0.021 -1.593 5.740 1.00 95.44 69 VAL A N 1
ATOM 516 C CA . VAL A 1 69 ? -0.530 -0.218 5.765 1.00 95.44 69 VAL A CA 1
ATOM 517 C C . VAL A 1 69 ? -1.944 -0.165 6.370 1.00 95.44 69 VAL A C 1
ATOM 519 O O . VAL A 1 69 ? -2.176 0.607 7.300 1.00 95.44 69 VAL A O 1
ATOM 522 N N . HIS A 1 70 ? -2.852 -1.042 5.927 1.00 96.38 70 HIS A N 1
ATOM 523 C CA . HIS A 1 70 ? -4.213 -1.173 6.472 1.00 96.38 70 HIS A CA 1
ATOM 524 C C . HIS A 1 70 ? -4.245 -1.596 7.937 1.00 96.38 70 HIS A C 1
ATOM 526 O O . HIS A 1 70 ? -5.098 -1.150 8.701 1.00 96.38 70 HIS A O 1
ATOM 532 N N . HIS A 1 71 ? -3.302 -2.432 8.371 1.00 95.62 71 HIS A N 1
ATOM 533 C CA . HIS A 1 71 ? -3.213 -2.843 9.769 1.00 95.62 71 HIS A CA 1
ATOM 534 C C . HIS A 1 71 ? -3.045 -1.641 10.712 1.00 95.62 71 HIS A C 1
ATOM 536 O O . HIS A 1 71 ? -3.593 -1.639 11.814 1.00 95.62 71 HIS A O 1
ATOM 542 N N . GLY A 1 72 ? -2.350 -0.592 10.262 1.00 94.12 72 GLY A N 1
ATOM 543 C CA . GLY A 1 72 ? -2.212 0.664 10.999 1.00 94.12 72 GLY A CA 1
ATOM 544 C C . GLY A 1 72 ? -3.506 1.473 11.150 1.00 94.12 72 GLY A C 1
ATOM 545 O O . GLY A 1 72 ? -3.554 2.364 11.997 1.00 94.12 72 GLY A O 1
ATOM 546 N N . ASN A 1 73 ? -4.547 1.164 10.372 1.00 94.44 73 ASN A N 1
ATOM 547 C CA . ASN A 1 73 ? -5.855 1.822 10.446 1.00 94.44 73 ASN A CA 1
ATOM 548 C C . ASN A 1 73 ? -6.808 1.148 11.437 1.00 94.44 73 ASN A C 1
ATOM 550 O O . ASN A 1 73 ? -7.833 1.737 11.785 1.00 94.44 73 ASN A O 1
ATOM 554 N N . LEU A 1 74 ? -6.489 -0.064 11.907 1.00 94.31 74 LEU A N 1
ATOM 555 C CA . LEU A 1 74 ? -7.354 -0.806 12.817 1.00 94.31 74 LEU A CA 1
ATOM 556 C C . LEU A 1 74 ? -7.535 -0.042 14.131 1.00 94.31 74 LEU A C 1
ATOM 558 O O . LEU A 1 74 ? -6.576 0.262 14.843 1.00 94.31 74 LEU A O 1
ATOM 562 N N . LYS A 1 75 ? -8.794 0.233 14.471 1.00 93.31 75 LYS A N 1
ATOM 563 C CA . LYS A 1 75 ? -9.180 0.859 15.734 1.00 93.31 75 LYS A CA 1
ATOM 564 C C . LYS A 1 75 ? -9.856 -0.162 16.624 1.00 93.31 75 LYS A C 1
ATOM 566 O O . LYS A 1 75 ? -10.631 -1.001 16.169 1.00 93.31 75 LYS A O 1
ATOM 571 N N . PHE A 1 76 ? -9.568 -0.058 17.910 1.00 94.56 76 PHE A N 1
ATOM 572 C CA . PHE A 1 76 ? -10.157 -0.897 18.937 1.00 94.56 76 PHE A CA 1
ATOM 573 C C . PHE A 1 76 ? -10.695 -0.012 20.052 1.00 94.56 76 PHE A C 1
ATOM 575 O O . PHE A 1 76 ? -10.087 1.001 20.402 1.00 94.56 76 PHE A O 1
ATOM 582 N N . LYS A 1 77 ? -11.820 -0.423 20.630 1.00 93.44 77 LYS A N 1
ATOM 583 C CA . LYS A 1 77 ? -12.422 0.203 21.806 1.00 93.44 77 LYS A CA 1
ATOM 584 C C . LYS A 1 77 ? -12.488 -0.790 22.950 1.00 93.44 77 LYS A C 1
ATOM 586 O O . LYS A 1 77 ? -12.440 -2.001 22.753 1.00 93.44 77 LYS A O 1
ATOM 591 N N . GLN A 1 78 ? -12.603 -0.273 24.164 1.00 94.25 78 GLN A N 1
ATOM 592 C CA . GLN A 1 78 ? -12.813 -1.111 25.333 1.00 94.25 78 GLN A CA 1
ATOM 593 C C . GLN A 1 78 ? -14.264 -1.600 25.374 1.00 94.25 78 GLN A C 1
ATOM 595 O O . GLN A 1 78 ? -15.197 -0.803 25.255 1.00 94.25 78 GLN A O 1
ATOM 600 N N . LYS A 1 79 ? -14.456 -2.897 25.614 1.00 91.88 79 LYS A N 1
ATOM 601 C CA . LYS A 1 79 ? -15.782 -3.476 25.817 1.00 91.88 79 LYS A CA 1
ATOM 602 C C . LYS A 1 79 ? -16.383 -3.000 27.143 1.00 91.88 79 LYS A C 1
ATOM 604 O O . LYS A 1 79 ? -15.703 -2.907 28.167 1.00 91.88 79 LYS A O 1
ATOM 609 N N . GLN A 1 80 ? -17.676 -2.677 27.150 1.00 84.94 80 GLN A N 1
ATOM 610 C CA . GLN A 1 80 ? -18.315 -2.073 28.320 1.00 84.94 80 GLN A CA 1
ATOM 611 C C . GLN A 1 80 ? -18.269 -3.028 29.530 1.00 84.94 80 GLN A C 1
ATOM 613 O O . GLN A 1 80 ? -18.908 -4.075 29.519 1.00 84.94 80 GLN A O 1
ATOM 618 N N . ARG A 1 81 ? -17.566 -2.615 30.600 1.00 83.06 81 ARG A N 1
ATOM 619 C CA . ARG A 1 81 ? -17.367 -3.353 31.873 1.00 83.06 81 ARG A CA 1
ATOM 620 C C . ARG A 1 81 ? -16.407 -4.554 31.814 1.00 83.06 81 ARG A C 1
ATOM 622 O O . ARG A 1 81 ? -16.370 -5.321 32.771 1.00 83.06 81 ARG A O 1
ATOM 629 N N . GLU A 1 82 ? -15.604 -4.686 30.760 1.00 89.38 82 GLU A N 1
ATOM 630 C CA . GLU A 1 82 ? -14.532 -5.688 30.659 1.00 89.38 82 GLU A CA 1
ATOM 631 C C . GLU A 1 82 ? -13.174 -5.001 30.392 1.00 89.38 82 GLU A C 1
ATOM 633 O O . GLU A 1 82 ? -13.116 -3.887 29.873 1.00 89.38 82 GLU A O 1
ATOM 638 N N . GLU A 1 83 ? -12.057 -5.648 30.739 1.00 90.56 83 GLU A N 1
ATOM 639 C CA . GLU A 1 83 ? -10.694 -5.179 30.394 1.00 90.56 83 GLU A CA 1
ATOM 640 C C . GLU A 1 83 ? -10.247 -5.640 28.991 1.00 90.56 83 GLU A C 1
ATOM 642 O O . GLU A 1 83 ? -9.080 -5.523 28.622 1.00 90.56 83 GLU A O 1
ATOM 647 N N . GLN A 1 84 ? -11.174 -6.175 28.192 1.00 93.62 84 GLN A N 1
ATOM 648 C CA . GLN A 1 84 ? -10.921 -6.660 26.839 1.00 93.62 84 GLN A CA 1
ATOM 649 C C . GLN A 1 84 ? -11.251 -5.587 25.789 1.00 93.62 84 GLN A C 1
ATOM 651 O O . GLN A 1 84 ? -12.217 -4.832 25.926 1.00 93.62 84 GLN A O 1
ATOM 656 N N . ALA A 1 85 ? -10.459 -5.544 24.717 1.00 92.88 85 ALA A N 1
ATOM 657 C CA . ALA A 1 85 ? -10.727 -4.716 23.548 1.00 92.88 85 ALA A CA 1
ATOM 658 C C . ALA A 1 85 ? -11.630 -5.437 22.529 1.00 92.88 85 ALA A C 1
ATOM 660 O O . ALA A 1 85 ? -11.554 -6.655 22.367 1.00 92.88 85 ALA A O 1
ATOM 661 N N . GLU A 1 86 ? -12.436 -4.672 21.803 1.00 93.88 86 GLU A N 1
ATOM 662 C CA . GLU A 1 86 ? -13.216 -5.108 20.642 1.00 93.88 86 GLU A CA 1
ATOM 663 C C . GLU A 1 86 ? -12.946 -4.174 19.447 1.00 93.88 86 GLU A C 1
ATOM 665 O O . GLU A 1 86 ? -12.545 -3.024 19.662 1.00 93.88 86 GLU A O 1
ATOM 670 N N . PRO A 1 87 ? -13.118 -4.628 18.191 1.00 93.50 87 PRO A N 1
ATOM 671 C CA . PRO A 1 87 ? -12.969 -3.760 17.024 1.00 93.50 87 PRO A CA 1
ATOM 672 C C . PRO A 1 87 ? -13.914 -2.556 17.104 1.00 93.50 87 PRO A C 1
ATOM 674 O O . PRO A 1 87 ? -15.110 -2.708 17.363 1.00 93.50 87 PRO A O 1
ATOM 677 N N . ASP A 1 88 ? -13.393 -1.352 16.872 1.00 93.12 88 ASP A N 1
ATOM 678 C CA . ASP A 1 88 ? -14.203 -0.134 16.829 1.00 93.12 88 ASP A CA 1
ATOM 679 C C . ASP A 1 88 ? -14.718 0.136 15.410 1.00 93.12 88 ASP A C 1
ATOM 681 O O . ASP A 1 88 ? -14.352 1.113 14.759 1.00 93.12 88 ASP A O 1
ATOM 685 N N . GLY A 1 89 ? -15.553 -0.791 14.934 1.00 87.94 89 GLY A N 1
ATOM 686 C CA . GLY A 1 89 ? -16.101 -0.814 13.579 1.00 87.94 89 GLY A CA 1
ATOM 687 C C . GLY A 1 89 ? -15.242 -1.592 12.579 1.00 87.94 89 GLY A C 1
ATOM 688 O O . GLY A 1 89 ? -14.101 -1.970 12.849 1.00 87.94 89 GLY A O 1
ATOM 689 N N . THR A 1 90 ? -15.818 -1.837 11.404 1.00 84.31 90 THR A N 1
ATOM 690 C CA . THR A 1 90 ? -15.128 -2.387 10.234 1.00 84.31 90 THR A CA 1
ATOM 691 C C . THR A 1 90 ? -15.445 -1.521 9.015 1.00 84.31 90 THR A C 1
ATOM 693 O O . THR A 1 90 ? -16.549 -0.994 8.898 1.00 84.31 90 THR A O 1
ATOM 696 N N . GLU A 1 91 ? -14.494 -1.343 8.094 1.00 74.38 91 GLU A N 1
ATOM 697 C CA . GLU A 1 91 ? -14.641 -0.416 6.951 1.00 74.38 91 GLU A CA 1
ATOM 698 C C . GLU A 1 91 ? -15.786 -0.795 5.978 1.00 74.38 91 GLU A C 1
ATOM 700 O O . GLU A 1 91 ? -16.175 0.011 5.136 1.00 74.38 91 GLU A O 1
ATOM 705 N N . GLY A 1 92 ? -16.382 -1.988 6.125 1.00 60.75 92 GLY A N 1
ATOM 706 C CA . GLY A 1 92 ? -17.566 -2.447 5.385 1.00 60.75 92 GLY A CA 1
ATOM 707 C C . GLY A 1 92 ? -18.916 -2.222 6.086 1.00 60.75 92 GLY A C 1
ATOM 708 O O . GLY A 1 92 ? -19.954 -2.447 5.472 1.00 60.75 92 GLY A O 1
ATOM 709 N N . GLU A 1 93 ? -18.931 -1.763 7.340 1.00 53.31 93 GLU A N 1
ATOM 710 C CA . GLU A 1 93 ? -20.147 -1.477 8.120 1.00 53.31 93 GLU A CA 1
ATOM 711 C C . GLU A 1 93 ? -20.501 0.019 8.086 1.00 53.31 93 GLU A C 1
ATOM 713 O O . GLU A 1 93 ? -20.857 0.625 9.099 1.00 53.31 93 GLU A O 1
ATOM 718 N N . SER A 1 94 ? -20.414 0.650 6.910 1.00 44.91 94 SER A N 1
ATOM 719 C CA . SER A 1 94 ? -21.065 1.948 6.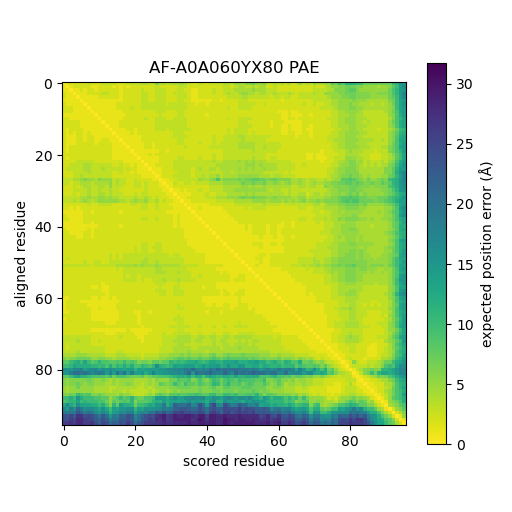735 1.00 44.91 94 SER A CA 1
ATOM 720 C C . SER A 1 94 ? -22.582 1.733 6.777 1.00 44.91 94 SER A C 1
ATOM 722 O O . SER A 1 94 ? -23.148 0.967 5.999 1.00 44.91 94 SER A O 1
ATOM 724 N N . HIS A 1 95 ? -23.228 2.354 7.765 1.00 43.19 95 HIS A N 1
ATOM 725 C CA . HIS A 1 95 ? -24.675 2.334 7.947 1.00 43.19 95 HIS A CA 1
ATOM 726 C C . HIS A 1 95 ? -25.401 2.637 6.626 1.00 43.19 95 HIS A C 1
ATOM 728 O O . HIS A 1 95 ? -25.204 3.701 6.038 1.00 43.19 95 HIS A O 1
ATOM 734 N N . SER A 1 96 ? -26.231 1.685 6.188 1.00 37.62 96 SER A N 1
ATOM 735 C CA . SER A 1 96 ? -27.356 1.944 5.280 1.00 37.62 96 SER A CA 1
ATOM 736 C C . SER A 1 96 ? -28.409 2.811 5.964 1.00 37.62 96 SER A C 1
ATOM 738 O O . SER A 1 96 ? -28.553 2.679 7.203 1.00 37.62 96 SER A O 1
#

Foldseek 3Di:
DLCCLPVVLCVLLVHHNDLVLFPVQPPDDPDDPVDDVNVVVVVVLVVCVVVPDDPVVVSVVSNVVSVVRVVRVWDWDDDPPDNDIDTPDDPPPDDD

Secondary structure (DSSP, 8-state):
-TTSSSHHHHHHHT--S-GGG-TTT-SS-S--TT--HHHHHHHHHHHHHHTT--HHHHHHHHHHHHHHHHHTT--EEEPTTSS-EEES--TT----

Radius of gyration: 16.94 Å; Cα contacts (8 Å, |Δi|>4): 77; chains: 1; bounding box: 43×32×45 Å

pLDDT: mean 92.83, std 11.27, range [37.62, 98.62]

Nearest PDB structures (foldseek):
  4pa0-assembly1_A  TM=9.843E-01  e=4.810E-09  Homo sapiens
  4db1-assembly3_B  TM=9.775E-01  e=5.839E-09  Homo sapiens
  4db1-assembly3_A  TM=9.812E-01  e=1.868E-08  Homo sapiens
  5n69-assembly1_A  TM=9.857E-01  e=2.126E-08  Bos taurus
  2otg-assembly1_A  TM=9.345E-01  e=2.087E-06  Placopecten magellanicus

Organism: Oncorhynchus mykiss (NCBI:txid8022)

InterPro domains:
  IPR001609 Myosin head, motor domain-like [PF00063] (5-91)
  IPR001609 Myosin head, motor domain-like [PS51456] (1-96)
  IPR027417 P-loop containing nucleoside triphosphate hydrolase [SSF52540] (1-91)

Sequence (96 aa):
MMTGHKPEIVELALITTNPYDFPMCSQGQIAVASINDNEELDATDDAITILGFTNEEKLGIYKLTGAVVHHGNLKFKQKQREEQAEPDGTEGESHS